Protein AF-A0A7C2VEZ1-F1 (afdb_monomer)

Solvent-accessible surface area (backbone atoms only — not comparable to full-atom values): 5179 Å² total; per-residue (Å²): 134,87,77,81,56,75,68,63,56,55,56,53,51,47,55,52,50,54,50,47,52,51,53,53,48,55,57,36,56,54,50,15,61,75,71,72,43,96,74,61,57,84,85,75,48,51,74,70,56,46,52,50,52,51,51,58,45,41,53,69,41,59,53,84,54,96,86,67,65,48,45,72,52,51,56,50,49,52,52,54,54,57,60,70,77,109

Secondary structure (DSSP, 8-state):
-----HHHHHHHHHHHHHHHHHHHHHHHHHHHHHHT-S---GGGS-HHHHHHHHHHHHHHHSS--TTPPPHHHHHHHHHHHHHT--

Radius of gyration: 15.95 Å; Cα contacts (8 Å, |Δi|>4): 37; chains: 1; bounding box: 37×32×46 Å

Structure (mmCIF, N/CA/C/O backbone):
data_AF-A0A7C2VEZ1-F1
#
_entry.id   AF-A0A7C2VEZ1-F1
#
loop_
_atom_site.group_PDB
_atom_site.id
_atom_site.type_symbol
_atom_site.label_atom_id
_atom_site.label_alt_id
_atom_site.label_comp_id
_atom_site.label_asym_id
_atom_site.label_entity_id
_atom_site.label_seq_id
_atom_site.pdbx_PDB_ins_code
_atom_site.Cartn_x
_atom_site.Cartn_y
_atom_site.Cartn_z
_atom_site.occupancy
_atom_site.B_iso_or_equiv
_atom_site.auth_seq_id
_atom_site.auth_comp_id
_atom_site.auth_asym_id
_atom_site.auth_atom_id
_atom_site.pdbx_PDB_model_num
ATOM 1 N N . MET A 1 1 ? 25.448 1.522 -30.921 1.00 39.22 1 MET A N 1
ATOM 2 C CA . MET A 1 1 ? 24.626 0.640 -30.066 1.00 39.22 1 MET A CA 1
ATOM 3 C C . MET A 1 1 ? 25.080 0.844 -28.630 1.00 39.22 1 MET A C 1
ATOM 5 O O . MET A 1 1 ? 26.190 0.448 -28.309 1.00 39.22 1 MET A O 1
ATOM 9 N N . LEU A 1 2 ? 24.292 1.543 -27.809 1.00 43.38 2 LEU A N 1
ATOM 10 C CA . LEU A 1 2 ? 24.557 1.681 -26.373 1.00 43.38 2 LEU A CA 1
ATOM 11 C C . LEU A 1 2 ? 24.098 0.389 -25.695 1.00 43.38 2 LEU A C 1
ATOM 13 O O . LEU A 1 2 ? 22.904 0.113 -25.620 1.00 43.38 2 LEU A O 1
ATOM 17 N N . VAL A 1 3 ? 25.059 -0.435 -25.286 1.00 47.78 3 VAL A N 1
ATOM 18 C CA . VAL A 1 3 ? 24.813 -1.638 -24.490 1.00 47.78 3 VAL A CA 1
ATOM 19 C C . VAL A 1 3 ? 24.468 -1.161 -23.082 1.00 47.78 3 VAL A C 1
ATOM 21 O O . VAL A 1 3 ? 25.337 -0.649 -22.384 1.00 47.78 3 VAL A O 1
ATOM 24 N N . ALA A 1 4 ? 23.195 -1.261 -22.693 1.00 44.44 4 ALA A N 1
ATOM 25 C CA . ALA A 1 4 ? 22.770 -0.983 -21.326 1.00 44.44 4 ALA A CA 1
ATOM 26 C C . ALA A 1 4 ? 23.489 -1.963 -20.384 1.00 44.44 4 ALA A C 1
ATOM 28 O O . ALA A 1 4 ? 23.261 -3.173 -20.432 1.00 44.44 4 ALA A O 1
ATOM 29 N N . THR A 1 5 ? 24.419 -1.447 -19.585 1.00 45.84 5 THR A N 1
ATOM 30 C CA . THR A 1 5 ? 25.152 -2.206 -18.572 1.00 45.84 5 THR A CA 1
ATOM 31 C C . THR A 1 5 ? 24.200 -2.654 -17.453 1.00 45.84 5 THR A C 1
ATOM 33 O O . THR A 1 5 ? 23.265 -1.921 -17.116 1.00 45.84 5 THR A O 1
ATOM 36 N N . PRO A 1 6 ? 24.418 -3.839 -16.847 1.00 52.41 6 PRO A N 1
ATOM 37 C CA . PRO A 1 6 ? 23.525 -4.426 -15.836 1.00 52.41 6 PRO A CA 1
ATOM 38 C C . PRO A 1 6 ? 23.300 -3.539 -14.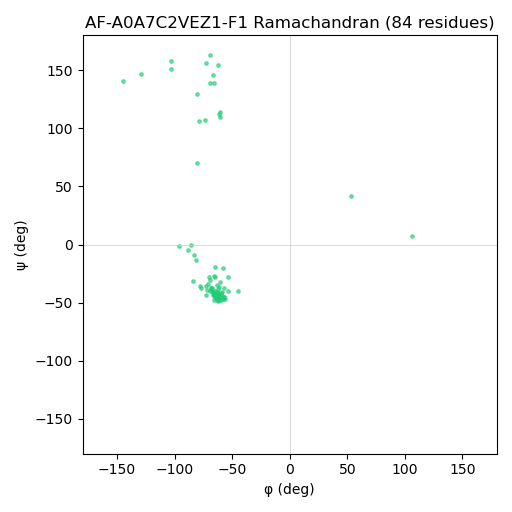599 1.00 52.41 6 PRO A C 1
ATOM 40 O O . PRO A 1 6 ? 22.292 -3.685 -13.916 1.00 52.41 6 PRO A O 1
ATOM 43 N N . GLU A 1 7 ? 24.195 -2.585 -14.355 1.00 48.75 7 GLU A N 1
ATOM 44 C CA . GLU A 1 7 ? 24.196 -1.676 -13.202 1.00 48.75 7 GLU A CA 1
ATOM 45 C C . GLU A 1 7 ? 23.043 -0.657 -13.247 1.00 48.75 7 GLU A C 1
ATOM 47 O O . GLU A 1 7 ? 22.463 -0.304 -12.222 1.00 48.75 7 GLU A O 1
ATOM 52 N N . THR A 1 8 ? 22.610 -0.266 -14.451 1.00 50.84 8 THR A N 1
ATOM 53 C CA . THR A 1 8 ? 21.444 0.623 -14.627 1.00 50.84 8 THR A CA 1
ATOM 54 C C . THR A 1 8 ? 20.118 -0.058 -14.283 1.00 50.84 8 THR A C 1
ATOM 56 O O . THR A 1 8 ? 19.173 0.597 -13.844 1.00 50.84 8 THR A O 1
ATOM 59 N N . ARG A 1 9 ? 20.041 -1.388 -14.426 1.00 52.38 9 ARG A N 1
ATOM 60 C CA . ARG A 1 9 ? 18.831 -2.167 -14.128 1.00 52.38 9 ARG A CA 1
ATOM 61 C C . ARG A 1 9 ? 18.581 -2.256 -12.620 1.00 52.38 9 ARG A C 1
ATOM 63 O O . ARG A 1 9 ? 17.450 -2.088 -12.185 1.00 52.38 9 ARG A O 1
ATOM 70 N N . THR A 1 10 ? 19.639 -2.414 -11.824 1.00 61.06 10 THR A N 1
ATOM 71 C CA . THR A 1 10 ? 19.558 -2.484 -10.356 1.00 61.06 10 THR A CA 1
ATOM 72 C C . THR A 1 10 ? 19.153 -1.166 -9.700 1.00 61.06 10 THR A C 1
ATOM 74 O O . THR A 1 10 ? 18.379 -1.176 -8.742 1.00 61.06 10 THR A O 1
ATOM 77 N N . GLU A 1 11 ? 19.612 -0.023 -10.215 1.00 68.75 11 GLU A N 1
ATOM 78 C CA . GLU A 1 11 ? 19.205 1.288 -9.688 1.00 68.75 11 GLU A CA 1
ATOM 79 C C . GLU A 1 11 ? 17.738 1.592 -10.002 1.00 68.75 11 GLU A C 1
ATOM 81 O O . GLU A 1 11 ? 17.000 2.106 -9.159 1.00 68.75 11 GLU A O 1
ATOM 86 N N . GLN A 1 12 ? 17.298 1.245 -11.213 1.00 67.06 12 GLN A N 1
ATOM 87 C CA . GLN A 1 12 ? 15.910 1.419 -11.624 1.00 67.06 12 GLN A CA 1
ATOM 88 C C . GLN A 1 12 ? 14.973 0.520 -10.805 1.00 67.06 12 GLN A C 1
ATOM 90 O O . GLN A 1 12 ? 13.922 0.986 -10.368 1.00 67.06 12 GLN A O 1
ATOM 95 N N . ASP A 1 13 ? 15.359 -0.737 -10.572 1.00 68.31 13 ASP A N 1
ATOM 96 C CA . ASP A 1 13 ? 14.592 -1.688 -9.762 1.00 68.31 13 ASP A CA 1
ATOM 97 C C . ASP A 1 13 ? 14.508 -1.226 -8.298 1.00 68.31 13 ASP A C 1
ATOM 99 O O . ASP A 1 13 ? 13.434 -1.276 -7.700 1.00 68.31 13 ASP A O 1
ATOM 103 N N . THR A 1 14 ? 15.597 -0.679 -7.745 1.00 75.81 14 THR A N 1
ATOM 104 C CA . THR A 1 14 ? 15.610 -0.094 -6.390 1.00 75.81 14 THR A CA 1
ATOM 105 C C . THR A 1 14 ? 14.586 1.033 -6.256 1.00 75.81 14 THR A C 1
ATOM 107 O O . THR A 1 14 ? 13.776 1.012 -5.332 1.00 75.81 14 THR A O 1
ATOM 110 N N . LYS A 1 15 ? 14.532 1.958 -7.223 1.00 79.00 15 LYS A N 1
ATOM 111 C CA . LYS A 1 15 ? 13.556 3.065 -7.218 1.00 79.00 15 LYS A CA 1
ATOM 112 C C . LYS A 1 15 ? 12.106 2.581 -7.275 1.00 79.00 15 LYS A C 1
ATOM 114 O O . LYS A 1 15 ? 11.235 3.173 -6.647 1.00 79.00 15 LYS A O 1
ATOM 119 N N . VAL A 1 16 ? 11.833 1.507 -8.018 1.00 80.94 16 VAL A N 1
ATOM 120 C CA . VAL A 1 16 ? 10.488 0.904 -8.077 1.00 80.94 16 VAL A CA 1
ATOM 121 C C . VAL A 1 16 ? 10.103 0.297 -6.740 1.00 80.94 16 VAL A C 1
ATOM 123 O O . VAL A 1 16 ? 8.972 0.466 -6.292 1.00 80.94 16 VAL A O 1
ATOM 126 N N . VAL A 1 17 ? 11.036 -0.405 -6.100 1.00 83.75 17 VAL A N 1
ATOM 127 C CA . VAL A 1 17 ? 10.810 -1.014 -4.789 1.00 83.75 17 VAL A CA 1
ATOM 128 C C . VAL A 1 17 ? 10.574 0.058 -3.726 1.00 83.75 17 VAL A C 1
ATOM 130 O O . VAL A 1 17 ? 9.623 -0.063 -2.958 1.00 83.75 17 VAL A O 1
ATOM 133 N N . GLU A 1 18 ? 11.379 1.121 -3.703 1.00 86.88 18 GLU A N 1
ATOM 134 C CA . GLU A 1 18 ? 11.198 2.260 -2.792 1.00 86.88 18 GLU A CA 1
ATOM 135 C C . GLU A 1 18 ? 9.819 2.906 -2.960 1.00 86.88 18 GLU A C 1
ATOM 137 O O . GLU A 1 18 ? 9.115 3.149 -1.977 1.00 86.88 18 GLU A O 1
ATOM 142 N N . GLU A 1 19 ? 9.393 3.117 -4.205 1.00 87.69 19 GLU A N 1
ATOM 143 C CA . GLU A 1 19 ? 8.086 3.695 -4.505 1.00 87.69 19 GLU A CA 1
ATOM 144 C C . GLU A 1 19 ? 6.933 2.759 -4.108 1.00 87.69 19 GLU A C 1
ATOM 146 O O . GLU A 1 19 ? 5.941 3.198 -3.522 1.00 87.69 19 GLU A O 1
ATOM 151 N N . ALA A 1 20 ? 7.078 1.452 -4.341 1.00 87.19 20 ALA A N 1
ATOM 152 C CA . ALA A 1 20 ? 6.107 0.456 -3.900 1.00 87.19 20 ALA A CA 1
ATOM 153 C C . ALA A 1 20 ? 5.973 0.427 -2.367 1.00 87.19 20 ALA A C 1
ATOM 155 O O . ALA A 1 20 ? 4.854 0.397 -1.848 1.00 87.19 20 ALA A O 1
ATOM 156 N N . ILE A 1 21 ? 7.094 0.486 -1.637 1.00 90.69 21 ILE A N 1
ATOM 157 C CA . ILE A 1 21 ? 7.108 0.577 -0.168 1.00 90.69 21 ILE A CA 1
ATOM 158 C C . ILE A 1 21 ? 6.375 1.842 0.284 1.00 90.69 21 ILE A C 1
ATOM 160 O O . ILE A 1 21 ? 5.486 1.758 1.134 1.00 90.69 21 ILE A O 1
ATOM 164 N N . ARG A 1 22 ? 6.675 2.993 -0.332 1.00 92.94 22 ARG A N 1
ATOM 165 C CA . ARG A 1 22 ? 6.036 4.279 -0.021 1.00 92.94 22 ARG A CA 1
ATOM 166 C C . ARG A 1 22 ? 4.516 4.220 -0.176 1.00 92.94 22 ARG A C 1
ATOM 168 O O . ARG A 1 22 ? 3.795 4.699 0.699 1.00 92.94 22 ARG A O 1
ATOM 175 N N . ILE A 1 23 ? 4.022 3.624 -1.261 1.00 92.75 23 ILE A N 1
ATOM 176 C CA . ILE A 1 23 ? 2.581 3.462 -1.506 1.00 92.75 23 ILE A CA 1
ATOM 177 C C . ILE A 1 23 ? 1.946 2.570 -0.441 1.00 92.75 23 ILE A C 1
ATOM 179 O O . ILE A 1 23 ? 0.921 2.943 0.129 1.00 92.75 23 ILE A O 1
ATOM 183 N N . ILE A 1 24 ? 2.552 1.419 -0.137 1.00 92.69 24 ILE A N 1
ATOM 184 C CA . ILE A 1 24 ? 2.046 0.514 0.905 1.00 92.69 24 ILE A CA 1
ATOM 185 C C . ILE A 1 24 ? 1.928 1.260 2.238 1.00 92.69 24 ILE A C 1
ATOM 187 O O . ILE A 1 24 ? 0.884 1.188 2.885 1.00 92.69 24 ILE A O 1
ATOM 191 N N . GLN A 1 25 ? 2.959 2.013 2.621 1.00 94.69 25 GLN A N 1
ATOM 192 C CA . GLN A 1 25 ? 2.965 2.772 3.869 1.00 94.69 25 GLN A CA 1
ATOM 193 C C . GLN A 1 25 ? 1.892 3.862 3.909 1.00 94.69 25 GLN A C 1
ATOM 195 O O . GLN A 1 25 ? 1.172 3.947 4.896 1.00 94.69 25 GLN A O 1
ATOM 200 N N . ASP A 1 26 ? 1.689 4.624 2.832 1.00 96.19 26 ASP A N 1
ATOM 201 C CA . ASP A 1 26 ? 0.644 5.658 2.792 1.00 96.19 26 ASP A CA 1
ATOM 202 C C . ASP A 1 26 ? -0.770 5.063 2.950 1.00 96.19 26 ASP A C 1
ATOM 204 O O . ASP A 1 26 ? -1.615 5.618 3.659 1.00 96.19 26 ASP A O 1
ATOM 208 N N . HIS A 1 27 ? -1.036 3.891 2.359 1.00 95.06 27 HIS A N 1
ATOM 209 C CA . HIS A 1 27 ? -2.301 3.172 2.569 1.00 95.06 27 HIS A CA 1
ATOM 210 C C . HIS A 1 27 ? -2.485 2.738 4.027 1.00 95.06 27 HIS A C 1
ATOM 212 O O . HIS A 1 27 ? -3.565 2.938 4.593 1.00 95.06 27 HIS A O 1
ATOM 218 N N . LEU A 1 28 ? -1.440 2.182 4.642 1.00 94.38 28 LEU A N 1
ATOM 219 C CA . LEU A 1 28 ? -1.469 1.748 6.040 1.00 94.38 28 LEU A CA 1
ATOM 220 C C . LEU A 1 2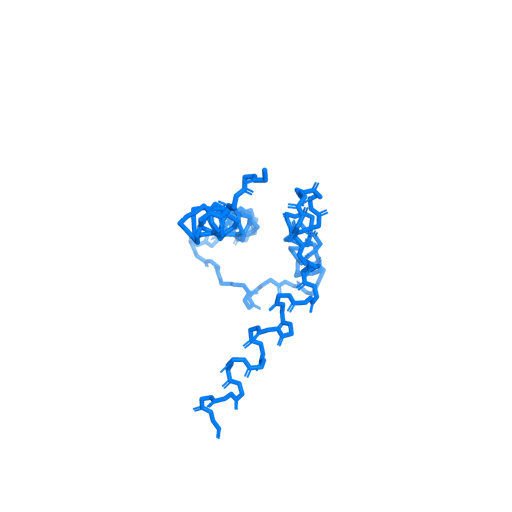8 ? -1.619 2.931 7.000 1.00 94.38 28 LEU A C 1
ATOM 222 O O . LEU A 1 28 ? -2.461 2.873 7.888 1.00 94.38 28 LEU A O 1
ATOM 226 N N . ASP A 1 29 ? -0.894 4.027 6.787 1.00 95.44 29 ASP A N 1
ATOM 227 C CA . ASP A 1 29 ? -0.925 5.220 7.638 1.00 95.44 29 ASP A CA 1
ATOM 228 C C . ASP A 1 29 ? -2.266 5.949 7.567 1.00 95.44 29 ASP A C 1
ATOM 230 O O . ASP A 1 29 ? -2.756 6.496 8.562 1.00 95.44 29 ASP A O 1
ATOM 234 N N . ARG A 1 30 ? -2.889 5.997 6.384 1.00 94.56 30 ARG A N 1
ATOM 235 C CA . ARG A 1 30 ? -4.254 6.523 6.237 1.00 94.56 30 ARG A CA 1
ATOM 236 C C . ARG A 1 30 ? -5.235 5.680 7.035 1.00 94.56 30 ARG A C 1
ATOM 238 O O . ARG A 1 30 ? -6.039 6.233 7.784 1.00 94.56 30 ARG A O 1
ATOM 245 N N . GLU A 1 31 ? -5.148 4.360 6.921 1.00 94.50 31 GLU A N 1
ATOM 246 C CA . GLU A 1 31 ? -6.079 3.484 7.619 1.00 94.50 31 GLU A CA 1
ATOM 247 C C . GLU A 1 31 ? -5.827 3.429 9.130 1.00 94.50 31 GLU A C 1
ATOM 249 O O . GLU A 1 31 ? -6.776 3.412 9.916 1.00 94.50 31 GLU A O 1
ATOM 254 N N . ALA A 1 32 ? -4.568 3.496 9.555 1.00 95.25 32 ALA A N 1
ATOM 255 C CA . ALA A 1 32 ? -4.184 3.529 10.958 1.00 95.25 32 ALA A CA 1
ATOM 256 C C . ALA A 1 32 ? -4.744 4.790 11.621 1.00 95.25 32 ALA A C 1
ATOM 258 O O . ALA A 1 32 ? -5.366 4.708 12.681 1.00 95.25 32 ALA A O 1
ATOM 259 N N . ARG A 1 33 ? -4.657 5.945 10.943 1.00 95.62 33 ARG A N 1
ATOM 260 C CA . ARG A 1 33 ? -5.297 7.194 11.386 1.00 95.62 33 ARG A CA 1
ATOM 261 C C . ARG A 1 33 ? -6.817 7.081 11.461 1.00 95.62 33 ARG A C 1
ATOM 263 O O . ARG A 1 33 ? -7.391 7.484 12.472 1.00 95.62 33 ARG A O 1
ATOM 270 N N . ASN A 1 34 ? -7.463 6.496 10.450 1.00 94.31 34 ASN A N 1
ATOM 271 C CA . ASN A 1 34 ? -8.919 6.299 10.444 1.00 94.31 34 ASN A CA 1
ATOM 272 C C . ASN A 1 34 ? -9.386 5.453 11.637 1.00 94.31 34 ASN A C 1
ATOM 274 O O . ASN A 1 34 ? -10.393 5.766 12.271 1.00 94.31 34 ASN A O 1
ATOM 278 N N . ARG A 1 35 ? -8.631 4.397 11.965 1.00 94.75 35 ARG A N 1
ATOM 279 C CA . ARG A 1 35 ? -8.936 3.464 13.060 1.00 94.75 35 ARG A CA 1
ATOM 280 C C . ARG A 1 35 ? -8.361 3.884 14.415 1.00 94.75 35 ARG A C 1
ATOM 282 O O . ARG A 1 35 ? -8.633 3.211 15.405 1.00 94.75 35 ARG A O 1
ATOM 289 N N . ARG A 1 36 ? -7.580 4.970 14.472 1.00 95.75 36 ARG A N 1
ATOM 290 C CA . ARG A 1 36 ? -6.804 5.406 15.651 1.00 95.75 36 ARG A CA 1
ATOM 291 C C . ARG A 1 36 ? -5.893 4.302 16.203 1.00 95.75 36 ARG A C 1
ATOM 293 O O . ARG A 1 36 ? -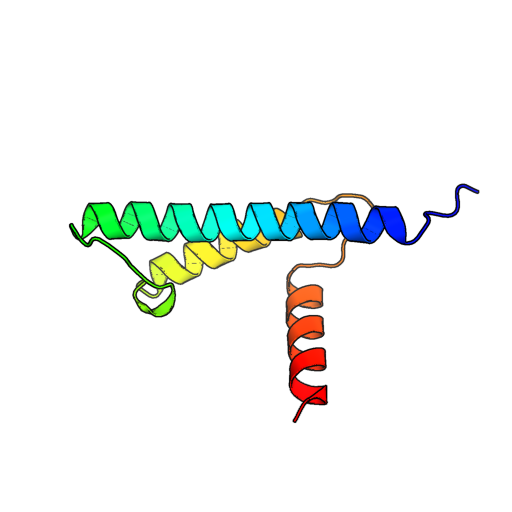5.793 4.113 17.413 1.00 95.75 36 ARG A O 1
ATOM 300 N N . GLN A 1 37 ? -5.248 3.564 15.307 1.00 93.75 37 GLN A N 1
ATOM 301 C CA . GLN A 1 37 ? -4.269 2.533 15.638 1.00 93.75 37 GLN A CA 1
ATOM 302 C C . GLN A 1 37 ? -2.852 3.046 15.391 1.00 93.75 37 GLN A C 1
ATOM 304 O O . GLN A 1 37 ? -2.632 3.909 14.547 1.00 93.75 37 GLN A O 1
ATOM 309 N N . ILE A 1 38 ? -1.895 2.523 16.158 1.00 90.12 38 ILE A N 1
ATOM 310 C CA . ILE A 1 38 ? -0.484 2.929 16.079 1.00 90.12 38 ILE A CA 1
ATOM 311 C C . ILE A 1 38 ? 0.199 2.286 14.868 1.00 90.12 38 ILE A C 1
ATOM 313 O O . ILE A 1 38 ? 1.047 2.904 14.236 1.00 90.12 38 ILE A O 1
ATOM 317 N N . LEU A 1 39 ? -0.177 1.048 14.547 1.00 89.81 39 LEU A N 1
ATOM 318 C CA . LEU A 1 39 ? 0.400 0.267 13.464 1.00 89.81 39 LEU A CA 1
ATOM 319 C C . LEU A 1 39 ? -0.695 -0.584 12.822 1.00 89.81 39 LEU A C 1
ATOM 321 O O . LEU A 1 39 ? -1.541 -1.133 13.527 1.00 89.81 39 LEU A O 1
ATOM 325 N N . LEU A 1 40 ? -0.645 -0.704 11.499 1.00 90.44 40 LEU A N 1
ATOM 326 C CA . LEU A 1 40 ? -1.423 -1.664 10.726 1.00 90.44 40 LEU A CA 1
ATOM 327 C C . LEU A 1 40 ? -0.495 -2.433 9.800 1.00 90.44 40 LEU A C 1
ATOM 329 O O . LEU A 1 40 ? 0.465 -1.878 9.266 1.00 90.44 40 LEU A O 1
ATOM 333 N N . GLU A 1 41 ? -0.826 -3.694 9.564 1.00 91.00 4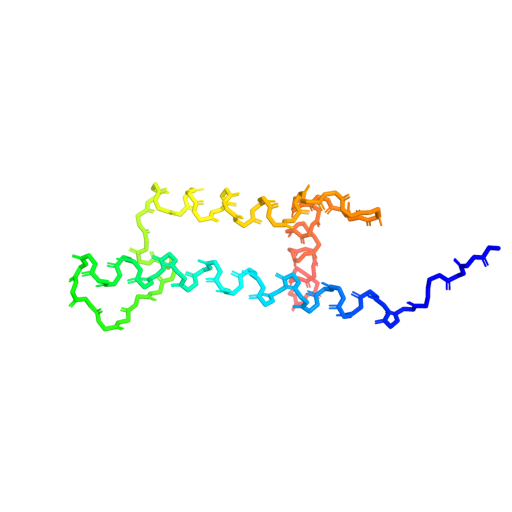1 GLU A N 1
ATOM 334 C CA . GLU A 1 41 ? -0.183 -4.511 8.548 1.00 91.00 41 GLU A CA 1
ATOM 335 C C . GLU A 1 41 ? -1.082 -4.636 7.306 1.00 91.00 41 GLU A C 1
ATOM 337 O O . GLU A 1 41 ? -2.309 -4.525 7.396 1.00 91.00 41 GLU A O 1
ATOM 342 N N . PRO A 1 42 ? -0.523 -4.956 6.122 1.00 89.50 42 PRO A N 1
ATOM 343 C CA . PRO A 1 42 ? -1.313 -5.145 4.901 1.00 89.50 42 PRO A CA 1
ATOM 344 C C . PRO A 1 42 ? -2.460 -6.157 5.038 1.00 89.50 42 PRO A C 1
ATOM 346 O O . PRO A 1 42 ? -3.482 -6.045 4.357 1.00 89.50 42 PRO A O 1
ATOM 349 N N . LYS A 1 43 ? -2.324 -7.148 5.931 1.00 88.56 43 LYS 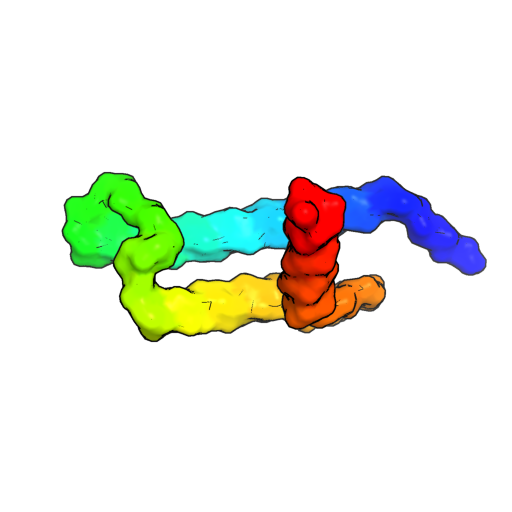A N 1
ATOM 350 C CA . LYS A 1 43 ? -3.367 -8.149 6.195 1.00 88.56 43 LYS A CA 1
ATOM 351 C C . LYS A 1 43 ? -4.634 -7.536 6.802 1.00 88.56 43 LYS A C 1
ATOM 353 O O . LYS A 1 43 ? -5.718 -8.047 6.517 1.00 88.56 43 LYS A O 1
ATOM 358 N N . ASP A 1 44 ? -4.500 -6.428 7.526 1.00 90.69 44 ASP A N 1
ATOM 359 C CA . ASP A 1 44 ? -5.565 -5.760 8.282 1.00 90.69 44 ASP A CA 1
ATOM 360 C C . ASP A 1 44 ? -6.431 -4.829 7.414 1.00 90.69 44 ASP A C 1
ATOM 362 O O . ASP A 1 44 ? -7.478 -4.332 7.852 1.00 90.69 44 ASP A O 1
ATOM 366 N N . LEU A 1 45 ? -6.015 -4.597 6.165 1.00 90.81 45 LEU A N 1
ATOM 367 C CA . LEU A 1 45 ? -6.800 -3.880 5.168 1.00 90.81 45 LEU A CA 1
ATOM 368 C C . LEU A 1 45 ? -8.014 -4.713 4.733 1.00 90.81 45 LEU A C 1
ATOM 370 O O . LEU A 1 45 ? -7.925 -5.927 4.499 1.00 90.81 45 LEU A O 1
ATOM 374 N N . CYS A 1 46 ? -9.157 -4.050 4.573 1.00 93.31 46 CYS A N 1
ATOM 375 C CA . CYS A 1 46 ? -10.354 -4.681 4.032 1.00 93.31 46 CYS A CA 1
ATOM 376 C C . CYS A 1 46 ? -10.175 -4.999 2.532 1.00 93.31 46 CYS A C 1
ATOM 378 O O . CYS A 1 46 ? -9.299 -4.426 1.874 1.00 93.31 46 CYS A O 1
ATOM 380 N N . PRO A 1 47 ? -11.005 -5.880 1.945 1.00 92.75 47 PRO A N 1
ATOM 381 C CA . PRO A 1 47 ? -10.868 -6.266 0.539 1.00 92.75 47 PRO A CA 1
ATOM 382 C C . PRO A 1 47 ? -10.847 -5.084 -0.444 1.00 92.75 47 PRO A C 1
ATOM 384 O O . PRO A 1 47 ? -10.031 -5.069 -1.360 1.00 92.75 47 PRO A O 1
ATOM 387 N N . MET A 1 48 ? -11.678 -4.058 -0.230 1.00 93.06 48 MET A N 1
ATOM 388 C CA . MET A 1 48 ? -11.702 -2.869 -1.096 1.00 93.06 48 MET A CA 1
ATOM 389 C C . MET A 1 48 ? -10.426 -2.025 -0.976 1.00 93.06 48 MET A C 1
ATOM 391 O O . MET A 1 48 ? -9.929 -1.512 -1.975 1.00 93.06 48 MET A O 1
ATOM 395 N N . GLN A 1 49 ? -9.872 -1.905 0.232 1.00 90.38 49 GLN A N 1
ATOM 396 C CA . GLN A 1 49 ? -8.607 -1.202 0.469 1.00 90.38 49 GLN A CA 1
ATOM 397 C C . GLN A 1 49 ? -7.441 -1.940 -0.188 1.00 90.38 49 GLN A C 1
ATOM 399 O O . GLN A 1 49 ? -6.615 -1.316 -0.846 1.00 90.38 49 GLN A O 1
ATOM 404 N N . LYS A 1 50 ? -7.423 -3.275 -0.093 1.00 90.31 50 LYS A N 1
ATOM 405 C CA . LYS A 1 50 ? -6.443 -4.119 -0.790 1.00 90.31 50 LYS A CA 1
ATOM 406 C C . LYS A 1 50 ? -6.542 -3.970 -2.305 1.00 90.31 50 LYS A C 1
ATOM 408 O O . LYS A 1 50 ? -5.517 -3.819 -2.955 1.00 90.31 50 LYS A O 1
ATOM 413 N N . ALA A 1 51 ? -7.753 -3.964 -2.863 1.00 90.94 51 ALA A N 1
ATOM 414 C CA . ALA A 1 51 ? -7.950 -3.761 -4.297 1.00 90.94 51 ALA A C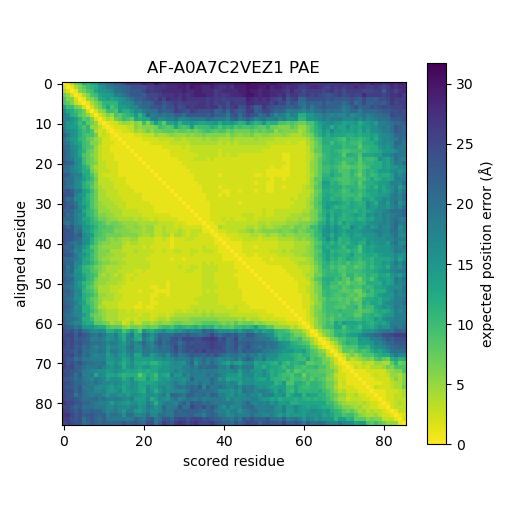A 1
ATOM 415 C C . ALA A 1 51 ? -7.397 -2.405 -4.762 1.00 90.94 51 ALA A C 1
ATOM 417 O O . ALA A 1 51 ? -6.712 -2.337 -5.780 1.00 90.94 51 ALA A O 1
ATOM 418 N N . LYS A 1 52 ? -7.633 -1.342 -3.984 1.00 91.38 52 LYS A N 1
ATOM 419 C CA . LYS A 1 52 ? -7.081 -0.015 -4.271 1.00 91.38 52 LYS A CA 1
ATOM 420 C C . LYS A 1 52 ? -5.553 0.011 -4.178 1.00 91.38 52 LYS A C 1
ATOM 422 O O . LYS A 1 52 ? -4.910 0.523 -5.083 1.00 91.38 52 LYS A O 1
ATOM 427 N N . LEU A 1 53 ? -4.980 -0.583 -3.129 1.00 92.00 53 LEU A N 1
ATOM 428 C CA . LEU A 1 53 ? -3.530 -0.714 -2.976 1.00 92.00 53 LEU A CA 1
ATOM 429 C C . LEU A 1 53 ? -2.899 -1.447 -4.169 1.00 92.00 53 LEU A C 1
ATOM 431 O O . LEU A 1 53 ? -1.892 -0.997 -4.700 1.00 92.00 53 LEU A O 1
ATOM 435 N N . VAL A 1 54 ? -3.499 -2.553 -4.617 1.00 90.50 54 VAL A N 1
ATOM 436 C CA . VAL A 1 54 ? -3.010 -3.304 -5.783 1.00 90.50 54 VAL A CA 1
ATOM 437 C C . VAL A 1 54 ? -3.080 -2.465 -7.058 1.00 90.50 54 VAL A C 1
ATOM 439 O O . VAL A 1 54 ? -2.128 -2.491 -7.830 1.00 90.50 54 VAL A O 1
ATOM 442 N N . ALA A 1 55 ? -4.155 -1.702 -7.271 1.00 88.75 55 ALA A N 1
ATOM 443 C CA . ALA A 1 55 ? -4.273 -0.815 -8.428 1.00 88.75 55 ALA A CA 1
ATOM 444 C C . ALA A 1 55 ? -3.201 0.291 -8.426 1.00 88.75 55 ALA A C 1
ATOM 446 O O . ALA A 1 55 ? -2.573 0.536 -9.455 1.00 88.75 55 ALA A O 1
ATOM 447 N N . ASP 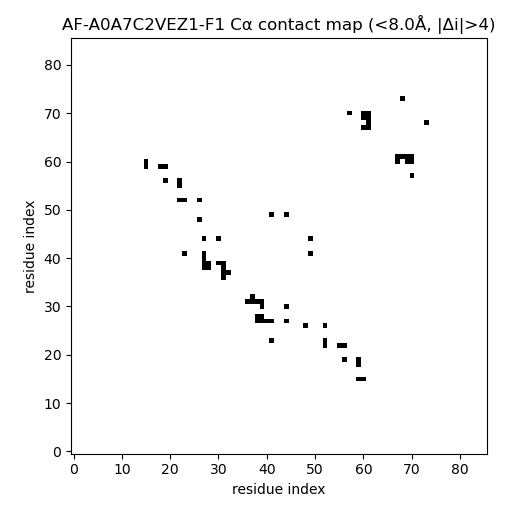A 1 56 ? -2.953 0.911 -7.269 1.00 88.69 56 ASP A N 1
ATOM 448 C CA . ASP A 1 56 ? -1.933 1.955 -7.121 1.00 88.69 56 ASP A CA 1
ATOM 449 C C . ASP A 1 56 ? -0.518 1.390 -7.323 1.00 88.69 56 ASP A C 1
ATOM 451 O O . ASP A 1 56 ? 0.307 2.009 -7.991 1.00 88.69 56 ASP A O 1
ATOM 455 N N . LEU A 1 57 ? -0.242 0.186 -6.808 1.00 87.94 57 LEU A N 1
ATOM 456 C CA . LEU A 1 57 ? 1.016 -0.514 -7.072 1.00 87.94 57 LEU A CA 1
ATOM 457 C C . LEU A 1 57 ? 1.166 -0.818 -8.560 1.00 87.94 57 LEU A C 1
ATOM 459 O O . LEU A 1 57 ? 2.196 -0.503 -9.144 1.00 87.94 57 LEU A O 1
ATOM 463 N N . GLN A 1 58 ? 0.136 -1.382 -9.188 1.00 85.06 58 GLN A N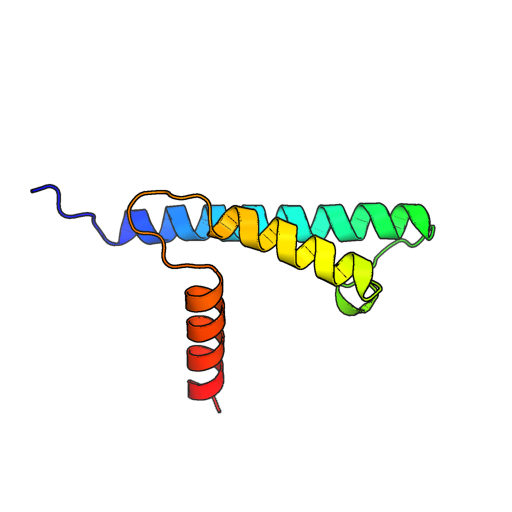 1
ATOM 464 C CA . GLN A 1 58 ? 0.166 -1.724 -10.603 1.00 85.06 58 GLN A CA 1
ATOM 465 C C . GLN A 1 58 ? 0.466 -0.503 -11.486 1.00 85.06 58 GLN A C 1
ATOM 467 O O . GLN A 1 58 ? 1.253 -0.624 -12.420 1.00 85.06 58 GLN A O 1
ATOM 472 N N . ALA A 1 59 ? -0.048 0.681 -11.141 1.00 84.06 59 ALA A N 1
ATOM 473 C CA . ALA A 1 59 ? 0.269 1.922 -11.848 1.00 84.06 59 ALA A CA 1
ATOM 474 C C . ALA A 1 59 ? 1.770 2.287 -11.823 1.00 84.06 59 ALA A C 1
ATOM 476 O O . ALA A 1 59 ? 2.273 2.835 -12.799 1.00 84.06 59 ALA A O 1
ATOM 477 N N . VAL A 1 60 ? 2.506 1.950 -10.757 1.00 80.88 60 VAL A N 1
ATOM 478 C CA . VAL A 1 60 ? 3.968 2.168 -10.676 1.00 80.88 60 VAL A CA 1
ATOM 479 C C . VAL A 1 60 ? 4.742 1.227 -11.597 1.00 80.88 60 VAL A C 1
ATOM 481 O O . VAL A 1 60 ? 5.790 1.584 -12.141 1.00 80.88 60 VAL A O 1
ATOM 484 N N . PHE A 1 61 ? 4.241 0.007 -11.761 1.00 72.31 61 PHE A N 1
ATOM 485 C CA . PHE A 1 61 ? 4.881 -1.013 -12.586 1.00 72.31 61 PHE A CA 1
ATOM 486 C C . PHE A 1 61 ? 4.525 -0.881 -14.070 1.00 72.31 61 PHE A C 1
ATOM 488 O O . PHE A 1 61 ? 5.370 -1.182 -14.910 1.00 72.31 61 PHE A O 1
ATOM 495 N N . ASP A 1 62 ? 3.319 -0.403 -14.382 1.00 71.44 62 ASP A N 1
ATOM 496 C CA . ASP A 1 62 ? 2.837 -0.195 -15.750 1.00 71.44 62 ASP A CA 1
ATOM 497 C C . ASP A 1 62 ? 3.256 1.179 -16.333 1.00 71.44 62 ASP A C 1
ATOM 499 O O . ASP A 1 62 ? 2.961 1.450 -17.497 1.00 71.44 62 ASP A O 1
ATOM 503 N N . ASP A 1 63 ? 3.980 2.028 -15.582 1.00 62.97 63 ASP A N 1
ATOM 504 C CA . ASP A 1 63 ? 4.615 3.247 -16.116 1.00 62.97 63 ASP A CA 1
ATOM 505 C C . ASP A 1 63 ? 5.642 2.871 -17.212 1.00 62.97 63 ASP A C 1
ATOM 507 O O . ASP A 1 63 ? 6.656 2.214 -16.916 1.00 62.97 63 ASP A O 1
ATOM 511 N N . PRO A 1 64 ? 5.388 3.223 -18.491 1.00 51.41 64 PRO A N 1
ATOM 512 C CA . PRO A 1 64 ? 6.093 2.678 -19.643 1.00 51.41 64 PRO A CA 1
ATOM 513 C C . PRO A 1 64 ? 7.447 3.369 -19.846 1.00 51.41 64 PRO A C 1
ATOM 515 O O . PRO A 1 64 ? 7.681 4.082 -20.821 1.00 51.41 64 PRO A O 1
ATOM 518 N N . GLY A 1 65 ? 8.392 3.110 -18.947 1.00 52.12 65 GLY A N 1
ATOM 519 C CA . GLY A 1 65 ? 9.809 3.236 -19.274 1.00 52.12 65 GLY A CA 1
ATOM 520 C C . GLY A 1 65 ? 10.187 2.181 -20.328 1.00 52.12 65 GLY A C 1
ATOM 521 O O . GLY A 1 65 ? 9.729 1.037 -20.231 1.00 52.12 65 GLY A O 1
ATOM 522 N N . PRO A 1 66 ? 11.012 2.509 -21.342 1.00 41.50 66 PRO A N 1
ATOM 523 C CA . PRO A 1 66 ? 11.342 1.570 -22.408 1.00 41.50 66 PRO A CA 1
ATOM 524 C C . PRO A 1 66 ? 12.036 0.331 -21.822 1.00 41.50 66 PRO A C 1
ATOM 526 O O . PRO A 1 66 ? 13.144 0.421 -21.298 1.00 41.50 66 PRO A O 1
ATOM 529 N N . GLY A 1 67 ? 11.369 -0.825 -21.909 1.00 53.53 67 GLY A N 1
ATOM 530 C CA . GLY A 1 67 ? 11.903 -2.124 -21.481 1.00 53.53 67 GLY A CA 1
ATOM 531 C C . GLY A 1 67 ? 11.340 -2.709 -20.178 1.00 53.53 67 GLY A C 1
ATOM 532 O O . GLY A 1 67 ? 11.855 -3.737 -19.734 1.00 53.53 67 GLY A O 1
ATOM 533 N N . ARG A 1 68 ? 10.305 -2.120 -19.559 1.00 54.81 68 ARG A N 1
ATOM 534 C CA . ARG A 1 68 ? 9.642 -2.731 -18.390 1.00 54.81 68 ARG A CA 1
ATOM 535 C C . ARG A 1 68 ? 8.643 -3.821 -18.792 1.00 54.81 68 ARG A C 1
ATOM 537 O O . ARG A 1 68 ? 7.793 -3.609 -19.650 1.00 54.81 68 ARG A O 1
ATOM 544 N N . GLY A 1 69 ? 8.767 -4.993 -18.165 1.00 57.44 69 GLY A N 1
ATOM 545 C CA . GLY A 1 69 ? 7.726 -6.026 -18.179 1.00 57.44 69 GLY A CA 1
ATOM 546 C C . GLY A 1 69 ? 6.551 -5.615 -17.292 1.00 57.44 69 GLY A C 1
ATOM 547 O O . GLY A 1 69 ? 6.727 -4.809 -16.380 1.00 57.44 69 GLY A O 1
ATOM 548 N N . SER A 1 70 ? 5.363 -6.160 -17.553 1.00 63.31 70 SER A N 1
ATOM 549 C CA . SER A 1 70 ? 4.154 -5.822 -16.792 1.00 63.31 70 SER A CA 1
ATOM 550 C C . SER A 1 70 ? 4.303 -6.205 -15.315 1.00 63.31 70 SER A C 1
ATOM 552 O O . SER A 1 70 ? 4.995 -7.177 -14.988 1.00 63.31 70 SER A O 1
ATOM 554 N N . PHE A 1 71 ? 3.575 -5.529 -14.418 1.00 63.09 71 PHE A N 1
ATOM 555 C CA . PHE A 1 71 ? 3.402 -5.979 -13.028 1.00 63.09 71 PHE A CA 1
ATOM 556 C C . PHE A 1 71 ? 3.089 -7.483 -12.934 1.00 63.09 71 PHE A C 1
ATOM 558 O O . PHE A 1 71 ? 3.638 -8.200 -12.097 1.00 63.09 71 PHE A O 1
ATOM 565 N N . GLY A 1 72 ? 2.254 -7.992 -13.846 1.00 63.62 72 GLY A N 1
ATOM 566 C CA . GLY A 1 72 ? 1.902 -9.408 -13.906 1.00 63.62 72 GLY A CA 1
ATOM 567 C C . GLY A 1 72 ? 3.072 -10.326 -14.271 1.00 63.62 72 GLY A C 1
ATOM 568 O O . GLY A 1 72 ? 3.071 -11.492 -13.876 1.00 63.62 72 GLY A O 1
ATOM 569 N N . ASP A 1 73 ? 4.070 -9.841 -15.009 1.00 66.69 73 ASP A N 1
ATOM 570 C CA . ASP A 1 73 ? 5.302 -10.584 -15.298 1.00 66.69 73 ASP A CA 1
ATOM 571 C C . ASP A 1 73 ? 6.238 -10.585 -14.086 1.00 66.69 73 ASP A C 1
ATOM 573 O O . ASP A 1 73 ? 6.836 -11.616 -13.777 1.00 66.69 73 ASP A O 1
ATOM 577 N N . TRP A 1 74 ? 6.304 -9.473 -13.345 1.00 63.91 74 TRP A N 1
ATOM 578 C CA . TRP A 1 74 ? 7.077 -9.385 -12.105 1.00 63.91 74 TRP A CA 1
ATOM 579 C C . TRP A 1 74 ? 6.512 -10.297 -11.012 1.00 63.91 74 TRP A C 1
ATOM 581 O O . TRP A 1 74 ? 7.252 -11.097 -10.441 1.00 63.91 74 TRP A O 1
ATOM 591 N N . VAL A 1 75 ? 5.194 -10.269 -10.778 1.00 66.00 75 VAL A N 1
ATOM 592 C CA . VAL A 1 75 ? 4.531 -11.165 -9.814 1.00 66.00 75 VAL A CA 1
ATOM 593 C C . VAL A 1 75 ? 4.736 -12.629 -10.203 1.00 66.00 75 VAL A C 1
ATOM 595 O O . VAL A 1 75 ? 5.049 -13.451 -9.342 1.00 66.00 75 VAL A O 1
ATOM 598 N N . ARG A 1 76 ? 4.626 -12.968 -11.496 1.00 65.69 76 ARG A N 1
ATOM 599 C CA . ARG A 1 76 ? 4.921 -14.324 -11.990 1.00 65.69 76 ARG A CA 1
ATOM 600 C C . ARG A 1 76 ? 6.386 -14.708 -11.783 1.00 65.69 76 ARG A C 1
ATOM 602 O O . ARG A 1 76 ? 6.652 -15.837 -11.379 1.00 65.69 76 ARG A O 1
ATOM 609 N N . GLY A 1 77 ? 7.321 -13.787 -12.007 1.00 64.25 77 GLY A N 1
ATOM 610 C CA . GLY A 1 77 ? 8.749 -13.989 -11.757 1.00 64.25 77 GLY 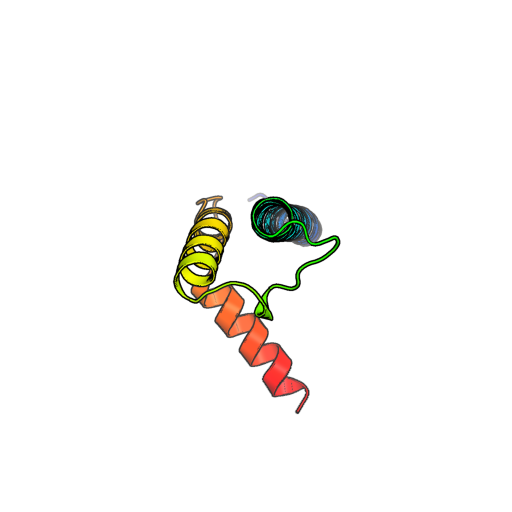A CA 1
ATOM 611 C C . GLY A 1 77 ? 9.070 -14.209 -10.277 1.00 64.25 77 GLY A C 1
ATOM 612 O O . GLY A 1 77 ? 9.810 -15.136 -9.939 1.00 64.25 77 GLY A O 1
ATOM 613 N N . LEU A 1 78 ? 8.463 -13.424 -9.385 1.00 61.94 78 LEU A N 1
ATOM 614 C CA . LEU A 1 78 ? 8.583 -13.589 -7.936 1.00 61.94 78 LEU A CA 1
ATOM 615 C C . LEU A 1 78 ? 8.048 -14.959 -7.501 1.00 61.94 78 LEU A C 1
ATOM 617 O O . LEU A 1 78 ? 8.740 -15.701 -6.810 1.00 61.94 78 LEU A O 1
ATOM 621 N N . TRP A 1 79 ? 6.859 -15.341 -7.975 1.00 62.50 79 TRP A N 1
ATOM 622 C CA . TRP A 1 79 ? 6.264 -16.646 -7.680 1.00 62.50 79 TRP A CA 1
ATOM 623 C C . TRP A 1 79 ? 7.107 -17.814 -8.201 1.00 62.50 79 TRP A C 1
ATOM 625 O O . TRP A 1 79 ? 7.299 -18.804 -7.496 1.00 62.50 79 TRP A O 1
ATOM 635 N N . ALA A 1 80 ? 7.655 -17.697 -9.413 1.00 59.88 80 ALA A N 1
ATOM 636 C CA . ALA A 1 80 ? 8.573 -18.687 -9.970 1.00 59.88 80 ALA A CA 1
ATOM 637 C C . ALA A 1 80 ? 9.868 -18.803 -9.148 1.00 59.88 80 ALA A C 1
ATOM 639 O O . ALA A 1 80 ? 10.396 -19.903 -8.995 1.00 59.88 80 ALA A O 1
ATOM 640 N N . SER A 1 81 ? 10.355 -17.691 -8.593 1.00 59.94 81 SER A N 1
ATOM 641 C CA . SER A 1 81 ? 11.565 -17.652 -7.765 1.00 59.94 81 SER A CA 1
ATOM 642 C C . SER A 1 81 ? 11.332 -18.277 -6.390 1.00 59.94 81 SER A C 1
ATOM 644 O O . SER A 1 81 ? 12.134 -19.096 -5.950 1.00 59.94 81 SER A O 1
ATOM 646 N N . VAL A 1 82 ? 10.196 -17.978 -5.752 1.00 57.31 82 VAL A N 1
ATOM 647 C CA . VAL A 1 82 ? 9.782 -18.598 -4.481 1.00 57.31 82 VAL A CA 1
ATOM 648 C C . VAL A 1 82 ? 9.564 -20.101 -4.653 1.00 57.31 82 VAL A C 1
ATOM 650 O O . VAL A 1 82 ? 10.062 -20.884 -3.854 1.00 57.31 82 VAL A O 1
ATOM 653 N N . ARG A 1 83 ? 8.903 -20.533 -5.733 1.00 54.72 83 ARG A N 1
ATOM 654 C CA . ARG A 1 83 ? 8.689 -21.958 -6.035 1.00 54.72 83 ARG A CA 1
ATOM 655 C C . ARG A 1 83 ? 9.987 -22.725 -6.320 1.00 54.72 83 ARG A C 1
ATOM 657 O O . ARG A 1 83 ? 9.982 -23.940 -6.259 1.00 54.72 83 ARG A O 1
ATOM 664 N N . ARG A 1 84 ? 11.088 -22.056 -6.664 1.00 51.91 84 ARG A N 1
ATOM 665 C CA . ARG A 1 84 ? 12.387 -22.716 -6.884 1.00 51.91 84 ARG A CA 1
ATOM 666 C C . ARG A 1 84 ? 13.146 -22.994 -5.584 1.00 51.91 84 ARG A C 1
ATOM 668 O O . ARG A 1 84 ? 14.141 -23.710 -5.614 1.00 51.91 84 ARG A O 1
ATOM 675 N N . LEU A 1 85 ? 12.703 -22.386 -4.484 1.00 50.72 85 LEU A N 1
ATOM 676 C CA . LEU A 1 85 ? 13.276 -22.519 -3.144 1.00 50.72 85 LEU A CA 1
ATOM 677 C C . LEU A 1 85 ? 12.540 -23.567 -2.284 1.00 50.72 85 LEU A C 1
ATOM 679 O O . LEU A 1 85 ? 12.959 -23.805 -1.154 1.00 50.72 85 LEU A O 1
ATOM 683 N N . PHE A 1 86 ? 11.484 -24.191 -2.818 1.00 41.91 86 PHE A N 1
ATOM 684 C CA . PHE A 1 86 ? 10.693 -25.266 -2.209 1.00 41.91 86 PHE A CA 1
ATOM 685 C C . PHE A 1 86 ? 10.497 -26.409 -3.209 1.00 41.91 86 PHE A C 1
ATOM 687 O O . PHE A 1 86 ? 10.327 -27.559 -2.751 1.00 41.91 86 PHE A O 1
#

Nearest PDB structures (foldseek):
  7bin-assembly1_G  TM=4.047E-01  e=5.842E+00  Salmonella enterica subsp. enterica serovar Typhi
  6zsj-assembly1_C  TM=3.130E-01  e=7.782E+00  Homo sapiens

Mean predicted aligned error: 10.81 Å

Foldseek 3Di:
DPDPDVVVVVVVVVVLVVVLVVLLVVLFVVVCVVVVHPGDDPVNDDPVSVVVSVVVSQVSQPPDDPPGDGPVVVVVVVVVVVVVVD

pLDDT: mean 75.24, std 17.92, range [39.22, 96.19]

Sequence (86 aa):
MLVATPETRTEQDTKVVEEAIRIIQDHLDREARNRRQILLEPKDLCPMQKAKLVADLQAVFDDPGPGRGSFGDWVRGLWASVRRLF